Protein AF-A0A934CXC4-F1 (afdb_monomer_lite)

Foldseek 3Di:
DVLLVVLLCCVPCPVQNPHDDDPLNVVLSVQCVVCVVVLVVCLVPPQLVSLVSVLPRSSQVQWFAAPVVVQVCQVVCCVPPVDGDQLQAWGFHSDADPVRFTWTWHNQHPVGIDIDTHGPPDPDVRYDYHGPPDD

Secondary structure (DSSP, 8-state):
-HHHHHHHHHIIIIITTTSPPPHHHHHHHHHHHHHHHHHHHHHHH-HHHHHHHHHH-HHHHHHS--HHHHHHHHHHHHHHHSS-SSTT-EEEEEEE-TTSPEEEEEEEETTEEEEEEE-TT---TTEE---TT--

Radius of gyration: 15.19 Å; chains: 1; bounding box: 37×29×37 Å

pLDDT: mean 78.76, std 14.82, range [34.94, 96.31]

Sequence (135 aa):
MAQTRVLADYVKNAVFAGQEMPEEYADALQEFYEQEAEITKLMSSDWQKCNRRLSVLKLNWLCRRSPAEALSDCQTYLDNKGERLLPYTYDRTTRLSSYGYLVGIGSADSAGAYVSAWLPRSSDPHVGVVFSRSR

Structure (mmCIF, N/CA/C/O backbone):
data_AF-A0A934CXC4-F1
#
_entry.id   AF-A0A934CXC4-F1
#
loop_
_atom_site.group_PDB
_atom_site.id
_atom_site.type_symbol
_atom_site.label_atom_id
_atom_site.label_alt_id
_atom_site.label_comp_id
_atom_site.label_asym_id
_atom_site.label_entity_id
_atom_site.label_seq_id
_atom_site.pdbx_PDB_ins_code
_atom_site.Cartn_x
_atom_site.Cartn_y
_atom_site.Cartn_z
_atom_site.occupancy
_atom_site.B_iso_or_equiv
_atom_site.auth_seq_id
_atom_site.auth_comp_id
_atom_site.auth_asym_id
_atom_site.auth_atom_id
_atom_site.pdbx_PDB_model_num
ATOM 1 N N . MET A 1 1 ? 3.246 -6.373 -4.610 1.00 75.56 1 MET A N 1
ATOM 2 C CA . MET A 1 1 ? 2.910 -5.548 -5.795 1.00 75.56 1 MET A CA 1
ATOM 3 C C . MET A 1 1 ? 1.430 -5.647 -6.161 1.00 75.56 1 MET A C 1
ATOM 5 O O . MET A 1 1 ? 0.821 -4.597 -6.312 1.00 75.56 1 MET A O 1
ATOM 9 N N . ALA A 1 2 ? 0.828 -6.847 -6.183 1.00 77.94 2 ALA A N 1
ATOM 10 C CA . ALA A 1 2 ? -0.593 -7.064 -6.506 1.00 77.94 2 ALA A CA 1
ATOM 11 C C . ALA A 1 2 ? -1.567 -6.064 -5.850 1.00 77.94 2 ALA A C 1
ATOM 13 O O . ALA A 1 2 ? -2.387 -5.468 -6.534 1.00 77.94 2 ALA A O 1
ATOM 14 N N . GLN A 1 3 ? -1.419 -5.786 -4.552 1.00 78.00 3 GLN A N 1
ATOM 15 C CA . GLN A 1 3 ? -2.312 -4.859 -3.848 1.00 78.00 3 GLN A CA 1
ATOM 16 C C . GLN A 1 3 ? -2.208 -3.393 -4.331 1.00 78.00 3 GLN A C 1
ATOM 18 O O . GLN A 1 3 ? -3.188 -2.661 -4.283 1.00 78.00 3 GLN A O 1
ATOM 23 N N . THR A 1 4 ? -1.034 -2.935 -4.786 1.00 84.62 4 THR A N 1
ATOM 24 C CA . THR A 1 4 ? -0.891 -1.584 -5.368 1.00 84.62 4 THR A CA 1
ATOM 25 C C . THR A 1 4 ? -1.496 -1.531 -6.774 1.00 84.62 4 THR A C 1
ATOM 27 O O . THR A 1 4 ? -2.087 -0.517 -7.118 1.00 84.62 4 THR A O 1
ATOM 30 N N . ARG A 1 5 ? -1.448 -2.631 -7.539 1.00 87.75 5 ARG A N 1
ATOM 31 C CA . ARG A 1 5 ? -2.152 -2.732 -8.827 1.00 87.75 5 ARG A CA 1
ATOM 32 C C . ARG A 1 5 ? -3.674 -2.726 -8.651 1.00 87.75 5 ARG A C 1
ATOM 34 O O . ARG A 1 5 ? -4.337 -1.938 -9.303 1.00 87.75 5 ARG A O 1
ATOM 41 N N . VAL A 1 6 ? -4.209 -3.495 -7.695 1.00 86.56 6 VAL A N 1
ATOM 42 C CA . VAL A 1 6 ? -5.647 -3.456 -7.348 1.00 86.56 6 VAL A CA 1
ATOM 43 C C . VAL A 1 6 ? -6.085 -2.041 -6.964 1.00 86.56 6 VAL A C 1
ATOM 45 O O . VAL A 1 6 ? -7.149 -1.589 -7.370 1.00 86.56 6 VAL A O 1
ATOM 48 N N . LEU A 1 7 ? -5.252 -1.320 -6.210 1.00 85.69 7 LEU A N 1
ATOM 49 C CA . LEU A 1 7 ? -5.516 0.069 -5.845 1.00 85.69 7 LEU A CA 1
ATOM 50 C C . LEU A 1 7 ? -5.528 0.999 -7.068 1.00 85.69 7 LEU A C 1
ATOM 52 O O . LEU A 1 7 ? -6.422 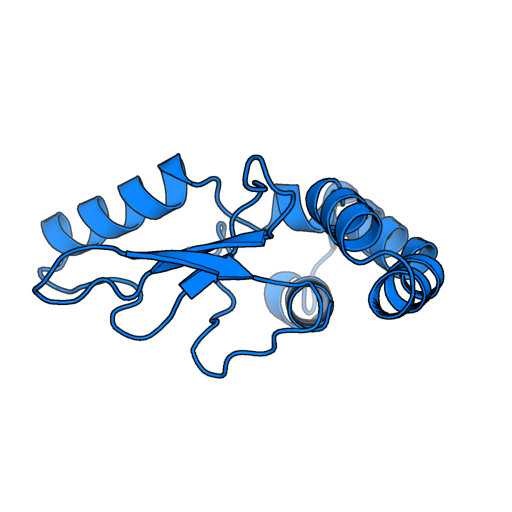1.830 -7.176 1.00 85.69 7 LEU A O 1
ATOM 56 N N . ALA A 1 8 ? -4.577 0.838 -7.994 1.00 90.25 8 ALA A N 1
ATOM 57 C CA . ALA A 1 8 ? -4.545 1.586 -9.251 1.00 90.25 8 ALA A CA 1
ATOM 58 C C . ALA A 1 8 ? -5.810 1.335 -10.089 1.00 90.25 8 ALA A C 1
ATOM 60 O O . ALA A 1 8 ? -6.452 2.281 -10.546 1.00 90.25 8 ALA A O 1
ATOM 61 N N . ASP A 1 9 ? -6.207 0.068 -10.221 1.00 89.56 9 ASP A N 1
ATOM 62 C CA . ASP A 1 9 ? -7.407 -0.331 -10.957 1.00 89.56 9 ASP A CA 1
ATOM 63 C C . ASP A 1 9 ? -8.678 0.218 -10.300 1.00 89.56 9 ASP A C 1
ATOM 65 O O . ASP A 1 9 ? -9.571 0.693 -10.998 1.00 89.56 9 ASP A O 1
ATOM 69 N N . TYR A 1 10 ? -8.757 0.212 -8.967 1.00 87.81 10 TYR A N 1
ATOM 70 C CA . TYR A 1 10 ? -9.884 0.782 -8.229 1.00 87.81 10 TYR A CA 1
ATOM 71 C C . TYR A 1 10 ? -9.980 2.303 -8.406 1.00 87.81 10 TYR A C 1
ATOM 73 O O . TYR A 1 10 ? -11.059 2.826 -8.682 1.00 87.81 10 TYR A O 1
ATOM 81 N N . VAL A 1 11 ? -8.855 3.020 -8.313 1.00 89.25 11 VAL A N 1
ATOM 82 C CA . VAL A 1 11 ? -8.812 4.473 -8.544 1.00 89.25 11 VAL A CA 1
ATOM 83 C C . VAL A 1 11 ? -9.298 4.805 -9.955 1.00 89.25 11 VAL A C 1
ATOM 85 O O . VAL A 1 11 ? -10.159 5.665 -10.130 1.00 89.25 11 VAL A O 1
ATOM 88 N N . LYS A 1 12 ? -8.794 4.086 -10.960 1.00 88.75 12 LYS A N 1
ATOM 89 C CA . LYS A 1 12 ? -9.125 4.334 -12.364 1.00 88.75 12 LYS A CA 1
ATOM 90 C C . LYS A 1 12 ? -10.561 3.949 -12.725 1.00 88.75 12 LYS A C 1
ATOM 92 O O . LYS A 1 12 ? -11.239 4.707 -13.409 1.00 88.75 12 LYS A O 1
ATOM 97 N N . ASN A 1 13 ? -11.008 2.769 -12.299 1.00 88.81 13 ASN A N 1
ATOM 98 C CA . ASN A 1 13 ? -12.227 2.144 -12.820 1.00 88.81 13 ASN A CA 1
ATOM 99 C C . ASN A 1 13 ? -13.432 2.243 -11.880 1.00 88.81 13 ASN A C 1
ATOM 101 O O . ASN A 1 13 ? -14.535 1.922 -12.311 1.00 88.81 13 ASN A O 1
ATOM 105 N N . ALA A 1 14 ? -13.243 2.641 -10.619 1.00 88.50 14 ALA A N 1
ATOM 106 C CA . ALA A 1 14 ? -14.333 2.799 -9.656 1.00 88.50 14 ALA A CA 1
ATOM 107 C C . ALA A 1 14 ? -14.407 4.230 -9.115 1.00 88.50 14 ALA A C 1
ATOM 109 O O . ALA A 1 14 ? -15.445 4.868 -9.258 1.00 88.50 14 ALA A O 1
ATOM 110 N N . VAL A 1 15 ? -13.314 4.758 -8.548 1.00 87.94 15 VAL A N 1
ATOM 111 C CA . VAL A 1 15 ? -13.322 6.092 -7.913 1.00 87.94 15 VAL A CA 1
ATOM 112 C C . VAL A 1 1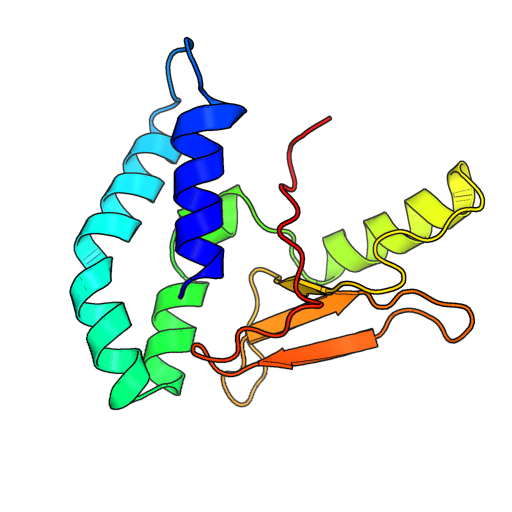5 ? -13.613 7.185 -8.931 1.00 87.94 15 VAL A C 1
ATOM 114 O O . VAL A 1 15 ? -14.493 8.001 -8.693 1.00 87.94 15 VAL A O 1
ATOM 117 N N . PHE A 1 16 ? -12.913 7.175 -10.068 1.00 89.31 16 PHE A N 1
ATOM 118 C CA . PHE A 1 16 ? -13.074 8.185 -11.116 1.00 89.31 16 PHE A CA 1
ATOM 119 C C . PHE A 1 16 ? -13.820 7.666 -12.353 1.00 89.31 16 PHE A C 1
ATOM 121 O O . PHE A 1 16 ? -13.692 8.209 -13.449 1.00 89.31 16 PHE A O 1
ATOM 128 N N . ALA A 1 17 ? -14.634 6.619 -12.197 1.00 89.00 17 ALA A N 1
ATOM 129 C CA . ALA A 1 17 ? -15.430 6.091 -13.297 1.00 89.00 17 ALA A CA 1
ATOM 130 C C . ALA A 1 17 ? -16.425 7.147 -13.809 1.00 89.00 17 ALA A C 1
ATOM 132 O O . ALA A 1 17 ? -17.287 7.609 -13.064 1.00 89.00 17 ALA A O 1
ATOM 133 N N . GLY A 1 18 ? -16.311 7.522 -15.087 1.00 84.50 18 GLY A N 1
ATOM 134 C CA . GLY A 1 18 ? -17.232 8.469 -15.729 1.00 84.50 18 GLY A CA 1
ATOM 135 C C . GLY A 1 18 ? -17.080 9.929 -15.289 1.00 84.50 18 GLY A C 1
ATOM 136 O O . GLY A 1 18 ? -17.957 10.735 -15.585 1.00 84.50 18 GLY A O 1
ATOM 137 N N . GLN A 1 19 ? -15.989 10.275 -14.605 1.00 89.06 19 GLN A N 1
ATOM 138 C CA . GLN A 1 19 ? -15.683 11.633 -14.154 1.00 89.06 19 GLN A CA 1
ATOM 139 C C . GLN A 1 19 ? -14.240 12.005 -14.513 1.00 89.06 19 GLN A C 1
ATOM 141 O O . GLN A 1 19 ? -13.404 11.138 -14.771 1.00 89.06 19 GLN A O 1
ATOM 146 N N . GLU A 1 20 ? -13.955 13.304 -14.560 1.00 90.06 20 GLU A N 1
ATOM 147 C CA . GLU A 1 20 ? -12.601 13.790 -14.809 1.00 90.06 20 GLU A CA 1
ATOM 148 C C . GLU A 1 20 ? -11.701 13.462 -13.612 1.00 90.06 20 GLU A C 1
ATOM 150 O O . GLU A 1 20 ? -12.022 13.770 -12.463 1.00 90.06 20 GLU A O 1
ATOM 155 N N . MET A 1 21 ? -10.580 12.794 -13.882 1.00 92.88 21 MET A N 1
ATOM 156 C CA . MET A 1 21 ? -9.608 12.438 -12.857 1.00 92.88 21 MET A CA 1
ATOM 157 C C . MET A 1 21 ? -8.701 13.641 -12.570 1.00 92.88 21 MET A C 1
ATOM 159 O O . MET A 1 21 ? -8.101 14.164 -13.510 1.00 92.88 21 MET A O 1
ATOM 163 N N . PRO A 1 22 ? -8.532 14.051 -11.300 1.00 95.00 22 PRO A N 1
ATOM 164 C CA . PRO A 1 22 ? -7.588 15.103 -10.950 1.00 95.00 22 PRO A CA 1
ATOM 165 C C . PRO A 1 22 ? -6.156 14.741 -11.359 1.00 95.00 22 PRO A C 1
ATOM 167 O O . PRO A 1 22 ? -5.741 13.584 -11.240 1.00 95.00 22 PRO A O 1
ATOM 170 N N . GLU A 1 23 ? -5.385 15.750 -11.766 1.00 94.50 23 GLU A N 1
ATOM 171 C CA . GLU A 1 23 ? -4.005 15.603 -12.252 1.00 94.50 23 GLU A CA 1
ATOM 172 C C . GLU A 1 23 ? -3.117 14.822 -11.270 1.00 94.50 23 GLU A C 1
ATOM 174 O O . GLU A 1 23 ? -2.395 13.915 -11.674 1.00 94.50 23 GLU A O 1
ATOM 179 N N . GLU A 1 24 ? -3.255 15.068 -9.960 1.00 94.00 24 GLU A N 1
ATOM 180 C CA . GLU A 1 24 ? -2.477 14.366 -8.929 1.00 94.00 24 GLU A CA 1
ATOM 181 C C . GLU A 1 24 ? -2.652 12.835 -8.956 1.00 94.00 24 GLU A C 1
ATOM 183 O O . GLU A 1 24 ? -1.698 12.095 -8.700 1.00 94.00 24 GLU A O 1
ATOM 188 N N . TYR A 1 25 ? -3.851 12.345 -9.293 1.00 92.38 25 TYR A N 1
ATOM 189 C CA . TYR A 1 25 ? -4.142 10.915 -9.397 1.00 92.38 25 TYR A CA 1
ATOM 190 C C . TYR A 1 25 ? -3.684 10.350 -10.742 1.00 92.38 25 TYR A C 1
ATOM 192 O O . TYR A 1 25 ? -3.167 9.230 -10.777 1.00 92.38 25 TYR A O 1
ATOM 200 N N . ALA A 1 26 ? -3.819 11.119 -11.825 1.00 93.56 26 ALA A N 1
ATOM 201 C CA . ALA A 1 26 ? -3.328 10.729 -13.144 1.00 93.56 26 ALA A CA 1
ATOM 202 C C . ALA A 1 26 ? -1.799 10.549 -13.136 1.00 93.56 26 ALA A C 1
ATOM 204 O O . ALA A 1 26 ? -1.303 9.487 -13.519 1.00 93.56 26 ALA A O 1
ATOM 205 N N . ASP A 1 27 ? -1.071 11.519 -12.578 1.00 95.44 27 ASP A N 1
ATOM 206 C CA . ASP A 1 27 ? 0.379 11.472 -12.370 1.00 95.44 27 ASP A CA 1
ATOM 207 C C . ASP A 1 27 ? 0.807 10.268 -11.530 1.00 95.44 27 ASP A C 1
ATOM 209 O O . ASP A 1 27 ? 1.797 9.596 -11.822 1.00 95.44 27 ASP A O 1
ATOM 213 N N . ALA A 1 28 ? 0.073 9.995 -10.451 1.00 94.50 28 ALA A N 1
ATOM 214 C CA . ALA A 1 28 ? 0.371 8.892 -9.549 1.00 94.50 28 ALA A CA 1
ATOM 215 C C . ALA A 1 28 ? 0.166 7.518 -10.207 1.00 94.50 28 ALA A C 1
ATOM 217 O O . ALA A 1 28 ? 0.922 6.581 -9.933 1.00 94.50 28 ALA A O 1
ATOM 218 N N . LEU A 1 29 ? -0.847 7.386 -11.067 1.00 93.81 29 LEU A N 1
ATOM 219 C CA . LEU A 1 29 ? -1.070 6.182 -11.865 1.00 93.81 29 LEU A CA 1
ATOM 220 C C . LEU A 1 29 ? 0.012 6.021 -12.931 1.00 93.81 29 LEU A C 1
ATOM 222 O O . LEU A 1 29 ? 0.546 4.924 -13.087 1.00 93.81 29 LEU A O 1
ATOM 226 N N . GLN A 1 30 ? 0.364 7.103 -13.627 1.00 95.94 30 GLN A N 1
ATOM 227 C CA . GLN A 1 30 ? 1.434 7.087 -14.617 1.00 95.94 30 GLN A CA 1
ATOM 228 C C . GLN A 1 30 ? 2.768 6.673 -13.983 1.00 95.94 30 GLN A C 1
ATOM 230 O O . GLN A 1 30 ? 3.392 5.726 -14.462 1.00 95.94 30 GLN A O 1
ATOM 235 N N . GLU A 1 31 ? 3.154 7.287 -12.857 1.00 96.31 31 GLU A N 1
ATOM 236 C CA . GLU A 1 31 ? 4.355 6.912 -12.098 1.00 96.31 31 GLU A CA 1
ATOM 237 C C . GLU A 1 31 ? 4.363 5.409 -11.774 1.00 96.31 31 GLU A C 1
ATOM 239 O O . GLU A 1 31 ? 5.386 4.730 -11.919 1.00 96.31 31 GLU A O 1
ATOM 244 N N . PHE A 1 32 ? 3.224 4.879 -11.318 1.00 94.56 32 PHE A N 1
ATOM 245 C CA . PHE A 1 32 ? 3.102 3.467 -10.983 1.00 94.56 32 PHE A CA 1
ATOM 246 C C . PHE A 1 32 ? 3.328 2.568 -12.204 1.00 94.56 32 PHE A C 1
ATOM 248 O O . PHE A 1 32 ? 4.121 1.628 -12.107 1.00 94.56 32 PHE A O 1
ATOM 255 N N . TYR A 1 33 ? 2.678 2.854 -13.334 1.00 94.06 33 TYR A N 1
ATOM 256 C CA . TYR A 1 33 ? 2.809 2.047 -14.549 1.00 94.06 33 TYR A CA 1
ATOM 257 C C . TYR A 1 33 ? 4.220 2.120 -15.153 1.00 94.06 33 TYR A C 1
ATOM 259 O O . TYR A 1 33 ? 4.747 1.099 -15.592 1.00 94.06 33 TYR A O 1
ATOM 267 N N . GLU A 1 34 ? 4.877 3.281 -15.109 1.00 95.81 34 GLU A N 1
ATOM 268 C CA . GLU A 1 34 ? 6.260 3.446 -15.578 1.00 95.81 34 GLU A CA 1
ATOM 269 C C . GLU A 1 34 ? 7.265 2.649 -14.734 1.00 95.81 34 GLU A C 1
ATOM 271 O O . GLU A 1 34 ? 8.202 2.045 -15.261 1.00 95.81 34 GLU A O 1
ATOM 276 N N . GLN A 1 35 ? 7.071 2.603 -13.413 1.00 93.94 35 GLN A N 1
ATOM 277 C CA . GLN A 1 35 ? 7.964 1.876 -12.503 1.00 93.94 35 GLN A CA 1
ATOM 278 C C . GLN A 1 35 ? 7.616 0.386 -12.369 1.00 93.94 35 GLN A C 1
ATOM 280 O O . GLN A 1 35 ? 8.356 -0.369 -11.731 1.00 93.94 35 GLN A O 1
ATOM 285 N N . GLU A 1 36 ? 6.511 -0.063 -12.958 1.00 90.81 36 GLU A N 1
ATOM 286 C CA . GLU A 1 36 ? 5.932 -1.380 -12.715 1.00 90.81 36 GLU A CA 1
ATOM 287 C C . GLU A 1 36 ? 6.872 -2.536 -13.077 1.00 90.81 36 GLU A C 1
ATOM 289 O O . GLU A 1 36 ? 7.034 -3.487 -12.301 1.00 90.81 36 GLU A O 1
ATOM 294 N N . ALA A 1 37 ? 7.523 -2.445 -14.238 1.00 90.62 37 ALA A N 1
ATOM 295 C CA . ALA A 1 37 ? 8.442 -3.469 -14.721 1.00 90.62 37 ALA A CA 1
ATOM 296 C C . ALA A 1 37 ? 9.657 -3.622 -13.790 1.00 90.62 37 ALA A C 1
ATOM 298 O O . ALA A 1 37 ? 10.016 -4.737 -13.402 1.00 90.62 37 ALA A O 1
ATOM 299 N N . GLU A 1 38 ? 10.250 -2.503 -13.367 1.00 91.12 38 GLU A N 1
ATOM 300 C CA . GLU A 1 38 ? 11.411 -2.507 -12.473 1.00 91.12 38 GLU A CA 1
ATOM 301 C C . GLU A 1 38 ? 11.034 -2.984 -11.066 1.00 91.12 38 GLU A C 1
ATOM 303 O O . GLU A 1 38 ? 11.733 -3.810 -10.480 1.00 91.12 38 GLU A O 1
ATOM 308 N N . ILE A 1 39 ? 9.891 -2.544 -10.532 1.00 89.44 39 ILE A N 1
ATOM 309 C CA . ILE A 1 39 ? 9.377 -3.028 -9.243 1.00 89.44 39 ILE A CA 1
ATOM 310 C C . ILE A 1 39 ? 9.161 -4.545 -9.293 1.00 89.44 39 ILE A C 1
ATOM 312 O O . ILE A 1 39 ? 9.546 -5.254 -8.362 1.00 89.44 39 ILE A O 1
ATOM 316 N N . THR A 1 40 ? 8.594 -5.059 -10.387 1.00 88.38 40 THR A N 1
ATOM 317 C CA . THR A 1 40 ? 8.359 -6.497 -10.575 1.00 88.38 40 THR A CA 1
ATOM 318 C C . THR A 1 40 ? 9.669 -7.279 -10.617 1.00 88.38 40 THR A C 1
ATOM 320 O O . THR A 1 40 ? 9.788 -8.319 -9.970 1.00 88.38 40 THR A O 1
ATOM 323 N N . LYS A 1 41 ? 10.691 -6.756 -11.301 1.00 90.56 41 LYS A N 1
ATOM 324 C CA . LYS A 1 41 ? 12.032 -7.351 -11.309 1.00 90.56 41 LYS A CA 1
ATOM 325 C C . LYS A 1 41 ? 12.623 -7.405 -9.899 1.00 90.56 41 LYS A C 1
ATOM 327 O O . LYS A 1 41 ? 13.057 -8.472 -9.457 1.00 90.56 41 LYS A O 1
ATOM 332 N N . LEU A 1 42 ? 12.567 -6.288 -9.170 1.00 89.69 42 LEU A N 1
ATOM 333 C CA . LEU A 1 42 ? 13.072 -6.177 -7.799 1.00 89.69 42 LEU A CA 1
ATOM 334 C C . LEU A 1 42 ? 12.378 -7.140 -6.830 1.00 89.69 42 LEU A C 1
ATOM 336 O O . LEU A 1 42 ? 13.013 -7.592 -5.885 1.00 89.69 42 LEU A O 1
ATOM 340 N N . MET A 1 43 ? 11.117 -7.522 -7.060 1.00 84.06 43 MET A N 1
ATOM 341 C CA . MET A 1 43 ? 10.444 -8.515 -6.208 1.00 84.06 43 MET A CA 1
ATOM 342 C C . MET A 1 43 ? 11.176 -9.859 -6.142 1.00 84.06 43 MET A C 1
ATOM 344 O O . MET A 1 43 ? 11.101 -10.531 -5.116 1.00 84.06 43 MET A O 1
ATOM 348 N N . SER A 1 44 ? 11.835 -10.260 -7.230 1.00 81.94 44 SER A N 1
ATOM 349 C CA . SER A 1 44 ? 12.567 -11.530 -7.313 1.00 81.94 44 SER A CA 1
ATOM 350 C C . SER A 1 44 ? 14.038 -11.427 -6.901 1.00 81.94 44 SER A C 1
ATOM 352 O O . SER A 1 44 ? 14.625 -12.442 -6.539 1.00 81.94 44 SER A O 1
ATOM 354 N N . SER A 1 45 ? 14.627 -10.227 -6.945 1.00 88.88 45 SER A N 1
ATOM 355 C CA . SER A 1 45 ? 16.072 -10.021 -6.776 1.00 88.88 45 SER A CA 1
ATOM 356 C C . SER A 1 45 ? 16.458 -9.246 -5.514 1.00 88.88 45 SER A C 1
ATOM 358 O O . SER A 1 45 ? 17.407 -9.625 -4.838 1.00 88.88 45 SER A O 1
ATOM 360 N N . ASP A 1 46 ? 15.729 -8.183 -5.168 1.00 90.12 46 ASP A N 1
ATOM 361 C CA . ASP A 1 46 ? 15.970 -7.344 -3.989 1.00 90.12 46 ASP A CA 1
ATOM 362 C C . ASP A 1 46 ? 14.631 -6.838 -3.439 1.00 90.12 46 ASP A C 1
ATOM 364 O O . ASP A 1 46 ? 14.136 -5.743 -3.744 1.00 90.12 46 ASP A O 1
ATOM 368 N N . TRP A 1 47 ? 14.025 -7.680 -2.605 1.00 86.44 47 TRP A N 1
ATOM 369 C CA . TRP A 1 47 ? 12.708 -7.426 -2.036 1.00 86.44 47 TRP A CA 1
ATOM 370 C C . TRP A 1 47 ? 12.683 -6.179 -1.137 1.00 86.44 47 TRP A C 1
ATOM 372 O O . TRP A 1 47 ? 11.651 -5.509 -1.055 1.00 86.44 47 TRP A O 1
ATOM 382 N N . GLN A 1 48 ? 13.799 -5.815 -0.494 1.00 88.56 48 GLN A N 1
ATOM 383 C CA . GLN A 1 48 ? 13.874 -4.619 0.350 1.00 88.56 48 GLN A CA 1
ATOM 384 C C . GLN A 1 48 ? 13.851 -3.352 -0.501 1.00 88.56 48 GLN A C 1
ATOM 386 O O . GLN A 1 48 ? 13.127 -2.401 -0.197 1.00 88.56 48 GLN A O 1
ATOM 391 N N . LYS A 1 49 ? 14.608 -3.331 -1.603 1.00 89.38 49 LYS A N 1
ATOM 392 C CA . LYS A 1 49 ? 14.564 -2.232 -2.571 1.00 89.38 49 LYS A CA 1
ATOM 393 C C . LYS A 1 49 ? 13.205 -2.153 -3.262 1.00 89.38 49 LYS A C 1
ATOM 395 O O . LYS A 1 49 ? 12.699 -1.045 -3.434 1.00 89.38 49 LYS A O 1
ATOM 400 N N . CYS A 1 50 ? 12.577 -3.291 -3.563 1.00 89.12 50 CYS A N 1
ATOM 401 C CA . CYS A 1 50 ? 11.192 -3.337 -4.032 1.00 89.12 50 CYS A CA 1
ATOM 402 C C . CYS A 1 50 ? 10.235 -2.665 -3.034 1.00 89.12 50 CYS A C 1
ATOM 404 O O . CYS A 1 50 ? 9.439 -1.813 -3.424 1.00 89.12 50 CYS A O 1
ATOM 406 N N . ASN A 1 51 ? 10.307 -3.013 -1.746 1.00 88.50 51 ASN A N 1
ATOM 407 C CA . ASN A 1 51 ? 9.442 -2.426 -0.720 1.00 88.50 51 ASN A CA 1
ATOM 408 C C . ASN A 1 51 ? 9.668 -0.922 -0.554 1.00 88.50 51 ASN A C 1
ATOM 410 O O . ASN A 1 51 ? 8.695 -0.173 -0.466 1.00 88.50 51 ASN A O 1
ATOM 414 N N . ARG A 1 52 ? 10.928 -0.467 -0.585 1.00 88.94 52 ARG A N 1
ATOM 415 C CA . ARG A 1 52 ? 11.264 0.965 -0.591 1.00 88.94 52 ARG A CA 1
ATOM 416 C C . ARG A 1 52 ? 10.631 1.680 -1.777 1.00 88.94 52 ARG A C 1
ATOM 418 O O . ARG A 1 52 ? 9.920 2.657 -1.565 1.00 88.94 52 ARG A O 1
ATOM 425 N N . ARG A 1 53 ? 10.801 1.155 -2.994 1.00 89.62 53 ARG A N 1
ATOM 426 C CA . ARG A 1 53 ? 10.186 1.715 -4.208 1.00 89.62 53 ARG A CA 1
ATOM 427 C C . ARG A 1 53 ? 8.670 1.780 -4.098 1.00 89.62 53 ARG A C 1
ATOM 429 O O . ARG A 1 53 ? 8.093 2.835 -4.313 1.00 89.62 53 ARG A O 1
ATOM 436 N N . LEU A 1 54 ? 8.036 0.695 -3.660 1.00 88.38 54 LEU A N 1
ATOM 437 C CA . LEU A 1 54 ? 6.596 0.676 -3.439 1.00 88.38 54 LEU A CA 1
ATOM 438 C C . LEU A 1 54 ? 6.158 1.717 -2.397 1.00 88.38 54 LEU A C 1
ATOM 440 O O . LEU A 1 54 ? 5.151 2.378 -2.608 1.00 88.38 54 LEU A O 1
ATOM 444 N N . SER A 1 55 ? 6.871 1.887 -1.280 1.00 86.19 55 SER A N 1
ATOM 445 C CA . SER A 1 55 ? 6.461 2.819 -0.214 1.00 86.19 55 SER A CA 1
ATOM 446 C C . SER A 1 55 ? 6.472 4.297 -0.612 1.00 86.19 55 SER A C 1
ATOM 448 O O . SER A 1 55 ? 5.777 5.089 0.016 1.00 86.19 55 SER A O 1
ATOM 450 N N . VAL A 1 56 ? 7.233 4.671 -1.643 1.00 90.25 56 VAL A N 1
ATOM 451 C CA . VAL A 1 56 ? 7.380 6.073 -2.068 1.00 90.25 56 VAL A CA 1
ATOM 452 C C . VAL A 1 56 ? 6.533 6.441 -3.286 1.00 90.25 56 VAL A C 1
ATOM 454 O O . VAL A 1 56 ? 6.510 7.608 -3.648 1.00 90.25 56 VAL A O 1
ATOM 457 N N . LEU A 1 57 ? 5.808 5.485 -3.881 1.00 92.19 57 LEU A N 1
ATOM 458 C CA . LEU A 1 57 ? 4.879 5.763 -4.982 1.00 92.19 57 LEU A CA 1
ATOM 459 C C . LEU A 1 57 ? 3.799 6.753 -4.539 1.00 92.19 57 LEU A C 1
ATOM 461 O O . LEU A 1 57 ? 3.101 6.479 -3.554 1.00 92.19 57 LEU A O 1
ATOM 465 N N . LYS A 1 58 ? 3.584 7.825 -5.309 1.00 93.06 58 LYS A N 1
ATOM 466 C CA . LYS A 1 58 ? 2.546 8.838 -5.048 1.00 93.06 58 LYS A CA 1
ATOM 467 C C . LYS A 1 58 ? 1.176 8.200 -4.832 1.00 93.06 58 LYS A C 1
ATOM 469 O O . LYS A 1 58 ? 0.468 8.561 -3.896 1.00 93.06 58 LYS A O 1
ATOM 474 N N . LEU A 1 59 ? 0.847 7.170 -5.616 1.00 91.12 59 LEU A N 1
ATOM 475 C CA . LEU A 1 59 ? -0.419 6.438 -5.512 1.00 91.12 59 LEU A CA 1
ATOM 476 C C . LEU A 1 59 ? -0.659 5.883 -4.100 1.00 91.12 59 LEU A C 1
ATOM 478 O O . LEU A 1 59 ? -1.767 5.960 -3.572 1.00 91.12 59 LEU A O 1
ATOM 482 N N . ASN A 1 60 ? 0.385 5.343 -3.464 1.00 88.69 60 ASN A N 1
ATOM 483 C CA . ASN A 1 60 ? 0.272 4.802 -2.114 1.00 88.69 60 ASN A CA 1
ATOM 484 C C . ASN A 1 60 ? 0.106 5.918 -1.074 1.00 88.69 60 ASN A C 1
ATOM 486 O O . ASN A 1 60 ? -0.630 5.713 -0.118 1.00 88.69 60 ASN A O 1
ATOM 490 N N . TRP A 1 61 ? 0.724 7.085 -1.264 1.00 88.44 61 TRP A N 1
ATOM 491 C CA . TRP A 1 61 ? 0.542 8.237 -0.373 1.00 88.44 61 TRP A CA 1
ATOM 492 C C . TRP A 1 61 ? -0.848 8.866 -0.488 1.00 88.44 61 TRP A C 1
ATOM 494 O O . TRP A 1 61 ? -1.422 9.249 0.525 1.00 88.44 61 TRP A O 1
ATOM 504 N N . LEU A 1 62 ? -1.405 8.939 -1.699 1.00 87.88 62 LEU A N 1
ATOM 505 C CA . LEU A 1 62 ? -2.729 9.521 -1.937 1.00 87.88 62 LEU A CA 1
ATOM 506 C C . LEU A 1 62 ? -3.873 8.649 -1.414 1.00 87.88 62 LEU A C 1
ATOM 508 O O . LEU A 1 62 ? -4.923 9.169 -1.042 1.00 87.88 62 LEU A O 1
ATOM 512 N N . CYS A 1 63 ? -3.688 7.328 -1.426 1.00 85.00 63 CYS A N 1
ATOM 513 C CA . CYS A 1 63 ? -4.801 6.394 -1.264 1.00 85.00 63 CYS A CA 1
ATOM 514 C C . CYS A 1 63 ? -4.727 5.525 -0.004 1.00 85.00 63 CYS A C 1
ATOM 516 O O . CYS A 1 63 ? -5.718 4.873 0.328 1.00 85.00 63 CYS A O 1
ATOM 518 N N . ARG A 1 64 ? -3.576 5.464 0.679 1.00 86.31 64 ARG A N 1
ATOM 519 C CA . ARG A 1 64 ? -3.403 4.652 1.893 1.00 86.31 64 ARG A CA 1
ATOM 520 C C . ARG A 1 64 ? -3.273 5.529 3.120 1.00 86.31 64 ARG A C 1
ATOM 522 O O . ARG A 1 64 ? -2.734 6.630 3.064 1.00 86.31 64 ARG A O 1
ATOM 529 N N . ARG A 1 65 ? -3.698 4.978 4.249 1.00 84.75 65 ARG A N 1
ATOM 530 C CA . ARG A 1 65 ? -3.545 5.604 5.560 1.00 84.75 65 ARG A CA 1
ATOM 531 C C . ARG A 1 65 ? -2.118 5.470 6.075 1.00 84.75 65 ARG A C 1
ATOM 533 O O . ARG A 1 65 ? -1.408 4.492 5.810 1.00 84.75 65 ARG A O 1
ATOM 540 N N . SER A 1 66 ? -1.695 6.447 6.857 1.00 85.19 66 SER A N 1
ATOM 541 C CA . SER A 1 66 ? -0.581 6.287 7.781 1.00 85.19 66 SER A CA 1
ATOM 542 C C . SER A 1 66 ? -0.951 5.311 8.909 1.00 85.19 66 SER A C 1
ATOM 544 O O . SER A 1 66 ? -2.132 5.078 9.177 1.00 85.19 66 SER A O 1
ATOM 546 N N . PRO A 1 67 ? 0.045 4.747 9.614 1.00 81.50 67 PRO A N 1
ATOM 547 C CA . PRO A 1 67 ? -0.211 3.931 10.798 1.00 81.50 67 PRO A CA 1
ATOM 548 C C . PRO A 1 67 ? -1.087 4.625 11.851 1.00 81.50 67 PRO A C 1
ATOM 550 O O . PRO A 1 67 ? -1.966 3.995 12.429 1.00 81.50 67 PRO A O 1
ATOM 553 N N . ALA A 1 68 ? -0.874 5.924 12.077 1.00 83.88 68 ALA A N 1
ATOM 554 C CA . ALA A 1 68 ? -1.631 6.690 13.062 1.00 83.88 68 ALA A CA 1
ATOM 555 C C . ALA A 1 68 ? -3.100 6.864 12.648 1.00 83.88 68 ALA A C 1
ATOM 557 O O . ALA A 1 68 ? -3.990 6.649 13.465 1.00 83.88 68 ALA A O 1
ATOM 558 N N . GLU A 1 69 ? -3.357 7.184 11.377 1.00 82.50 69 GLU A N 1
ATOM 559 C CA . GLU A 1 69 ? -4.722 7.296 10.844 1.00 82.50 69 GLU A CA 1
ATOM 560 C C . GLU A 1 69 ? -5.456 5.955 10.906 1.00 82.50 69 GLU A C 1
ATOM 562 O O . GLU A 1 69 ? -6.586 5.902 11.377 1.00 82.50 69 GLU A O 1
ATOM 567 N N . ALA A 1 70 ? -4.802 4.854 10.519 1.00 83.31 70 ALA A N 1
ATOM 568 C CA . ALA A 1 70 ? -5.419 3.529 10.579 1.00 83.31 70 ALA A CA 1
ATOM 569 C C . ALA A 1 70 ? -5.812 3.129 12.015 1.00 83.31 70 ALA A C 1
ATOM 571 O O . ALA A 1 70 ? -6.892 2.579 12.219 1.00 83.31 70 ALA A O 1
ATOM 572 N N . LEU A 1 71 ? -4.978 3.438 13.018 1.00 81.06 71 LEU A N 1
ATOM 573 C CA . LEU A 1 71 ? -5.311 3.204 14.430 1.00 81.06 71 LEU A CA 1
ATOM 574 C C . LEU A 1 71 ? -6.445 4.113 14.915 1.00 81.06 71 LEU A C 1
ATOM 576 O O . LEU A 1 71 ? -7.364 3.639 15.584 1.00 81.06 71 LEU A O 1
ATOM 580 N N . SER A 1 72 ? -6.391 5.400 14.562 1.00 84.56 72 SER A N 1
ATOM 581 C CA . SER A 1 72 ? -7.422 6.376 14.923 1.00 84.56 72 SER A CA 1
ATOM 582 C C . SER A 1 72 ? -8.787 5.986 14.358 1.00 84.56 72 SER A C 1
ATOM 584 O O . SER A 1 72 ? -9.790 6.087 15.062 1.00 84.56 72 SER A O 1
ATOM 586 N N . ASP A 1 73 ? -8.835 5.494 13.120 1.00 81.56 73 ASP A N 1
ATOM 587 C CA . ASP A 1 73 ? -10.066 5.022 12.486 1.00 81.56 73 ASP A CA 1
ATOM 588 C C . ASP A 1 73 ? -10.624 3.781 13.185 1.00 81.56 73 ASP A C 1
ATOM 590 O O . ASP A 1 73 ? -11.824 3.721 13.443 1.00 81.56 73 ASP A O 1
ATOM 594 N N . CYS A 1 74 ? -9.773 2.807 13.534 1.00 77.62 74 CYS A N 1
ATOM 595 C CA . CYS A 1 74 ? -10.205 1.623 14.281 1.00 77.62 74 CYS A CA 1
ATOM 596 C C . CYS A 1 74 ? -10.846 2.002 15.623 1.00 77.62 74 CYS A C 1
ATOM 598 O O . CYS A 1 74 ? -11.908 1.478 15.958 1.00 77.62 74 CYS A O 1
ATOM 600 N N . GLN A 1 75 ? -10.230 2.931 16.363 1.00 81.50 75 GLN A N 1
ATOM 601 C CA . GLN A 1 75 ? -10.762 3.419 17.636 1.00 81.50 75 GLN A CA 1
ATOM 602 C C . GLN A 1 75 ? -12.074 4.189 17.438 1.00 81.50 75 GLN A C 1
ATOM 604 O O . GLN A 1 75 ? -13.082 3.879 18.064 1.00 81.50 75 GLN A O 1
ATOM 609 N N . THR A 1 76 ? -12.087 5.143 16.506 1.00 84.00 76 THR A N 1
ATOM 610 C CA . THR A 1 76 ? -13.256 5.991 16.225 1.00 84.00 76 THR A CA 1
ATOM 611 C C . THR A 1 76 ? -14.454 5.162 15.763 1.00 84.00 76 THR A C 1
ATOM 613 O O . THR A 1 76 ? -15.593 5.467 16.118 1.00 84.00 76 THR A O 1
ATOM 616 N N . TYR A 1 77 ? -14.225 4.113 14.970 1.00 82.69 77 TYR A N 1
ATOM 617 C CA . TYR A 1 77 ? -15.287 3.224 14.509 1.00 82.69 77 TYR A CA 1
ATOM 618 C C . TYR A 1 77 ? -15.872 2.404 15.663 1.00 82.69 77 TYR A C 1
ATOM 620 O O . TYR A 1 77 ? -17.094 2.330 15.791 1.00 82.69 77 TYR A O 1
ATOM 628 N N . LEU A 1 78 ? -15.018 1.878 16.548 1.00 81.81 78 LEU A N 1
ATOM 629 C CA . LEU A 1 78 ? -15.456 1.165 17.746 1.00 81.81 78 LEU A CA 1
ATOM 630 C C . LEU A 1 78 ? -16.282 2.064 18.671 1.00 81.81 78 LEU A C 1
ATOM 632 O O . LEU A 1 78 ? -17.370 1.668 19.082 1.00 81.81 78 LEU A O 1
ATOM 636 N N . ASP A 1 79 ? -15.812 3.281 18.937 1.00 83.56 79 ASP A N 1
ATOM 637 C CA . ASP A 1 79 ? -16.483 4.209 19.853 1.00 83.56 79 ASP A CA 1
ATOM 638 C C . ASP A 1 79 ? -17.842 4.681 19.319 1.00 83.56 79 ASP A C 1
ATOM 640 O O . ASP A 1 79 ? -18.796 4.825 20.081 1.00 83.56 79 ASP A O 1
ATOM 644 N N . ASN A 1 80 ? -17.957 4.902 18.005 1.00 85.44 80 ASN A N 1
ATOM 645 C CA . ASN A 1 80 ? -19.180 5.444 17.406 1.00 85.44 80 ASN A CA 1
ATOM 646 C C . ASN A 1 80 ? -20.187 4.381 16.953 1.00 85.44 80 ASN A C 1
ATOM 648 O O . ASN A 1 80 ? -21.379 4.679 16.861 1.00 85.44 80 ASN A O 1
ATOM 652 N N . LYS A 1 81 ? -19.730 3.179 16.586 1.00 83.50 81 LYS A N 1
ATOM 653 C CA . LYS A 1 81 ? -20.587 2.120 16.024 1.00 83.50 81 LYS A CA 1
ATOM 654 C C . LYS A 1 81 ? -20.715 0.902 16.932 1.00 83.50 81 LYS A C 1
ATOM 656 O O . LYS A 1 81 ? -21.621 0.108 16.721 1.00 83.50 81 LYS A O 1
ATOM 661 N N . GLY A 1 82 ? -19.837 0.741 17.924 1.00 78.62 82 GLY A N 1
ATOM 662 C CA . GLY A 1 82 ? -19.766 -0.474 18.742 1.00 78.62 82 GLY A CA 1
ATOM 663 C C . GLY A 1 82 ? -19.257 -1.701 17.975 1.00 78.62 82 GLY A C 1
ATOM 664 O O . GLY A 1 82 ? -19.249 -2.806 18.514 1.00 78.62 82 GLY A O 1
ATOM 665 N N . GLU A 1 83 ? -18.822 -1.517 16.728 1.00 77.81 83 GLU A N 1
ATOM 666 C CA . GLU A 1 83 ? -18.330 -2.558 15.829 1.00 77.81 83 GLU A CA 1
ATOM 667 C C . GLU A 1 83 ? -16.827 -2.393 15.594 1.00 77.81 83 GLU A C 1
ATOM 669 O O . GLU A 1 83 ? -16.274 -1.303 15.734 1.00 77.81 83 GLU A O 1
ATOM 674 N N . ARG A 1 84 ? -16.138 -3.474 15.219 1.00 72.62 84 ARG A N 1
ATOM 675 C CA . ARG A 1 84 ? -14.692 -3.435 14.970 1.00 72.62 84 ARG A CA 1
ATOM 676 C C . ARG A 1 84 ? -14.401 -3.294 13.480 1.00 72.62 84 ARG A C 1
ATOM 678 O O . ARG A 1 84 ? -14.900 -4.070 12.670 1.00 72.62 84 ARG A O 1
ATOM 685 N N . LEU A 1 85 ? -13.560 -2.324 13.129 1.00 68.25 85 LEU A N 1
ATOM 686 C CA . LEU A 1 85 ? -13.102 -2.099 11.759 1.00 68.25 85 LEU A CA 1
ATOM 687 C C . LEU A 1 85 ? -11.972 -3.086 11.416 1.00 68.25 85 LEU A C 1
ATOM 689 O O . LEU A 1 85 ? -11.003 -3.187 12.161 1.00 68.25 85 LEU A O 1
ATOM 693 N N . LEU A 1 86 ? -12.068 -3.783 10.277 1.00 64.00 86 LEU A N 1
ATOM 694 C CA . LEU A 1 86 ? -11.081 -4.782 9.822 1.00 64.00 86 LEU A CA 1
ATOM 695 C C . LEU A 1 86 ? -10.819 -5.932 10.833 1.00 64.00 86 LEU A C 1
ATOM 697 O O . LEU A 1 86 ? -9.661 -6.211 11.153 1.00 64.00 86 LEU A O 1
ATOM 701 N N . PRO A 1 87 ? -11.850 -6.643 11.329 1.00 59.97 87 PRO A N 1
ATOM 702 C CA . PRO A 1 87 ? -11.682 -7.641 12.390 1.00 59.97 87 PRO A CA 1
ATOM 703 C C . PRO A 1 87 ? -10.873 -8.871 11.958 1.00 59.97 87 PRO A C 1
ATOM 705 O O . PRO A 1 87 ? -10.234 -9.505 12.788 1.00 59.97 87 PRO A O 1
ATOM 708 N N . TYR A 1 88 ? -10.851 -9.173 10.657 1.00 62.16 88 TYR A N 1
ATOM 709 C CA . TYR A 1 88 ? -10.142 -10.325 10.081 1.00 62.16 88 TYR A CA 1
ATOM 710 C C . TYR A 1 88 ? -9.233 -9.937 8.919 1.00 62.16 88 TYR A C 1
ATOM 712 O O . TYR A 1 88 ? -8.782 -10.801 8.171 1.00 62.16 88 TYR A O 1
ATOM 720 N N . THR A 1 89 ? -9.011 -8.636 8.720 1.00 63.03 89 THR A N 1
ATOM 721 C CA . THR A 1 89 ? -8.248 -8.136 7.578 1.00 63.03 89 THR A CA 1
ATOM 722 C C . THR A 1 89 ? -7.218 -7.095 7.987 1.00 63.03 89 THR A C 1
ATOM 724 O O . THR A 1 89 ? -7.378 -6.449 9.013 1.00 63.03 89 THR A O 1
ATOM 727 N N . TYR A 1 90 ? -6.184 -6.889 7.176 1.00 65.94 90 TYR A N 1
ATOM 728 C CA . TYR A 1 90 ? -5.166 -5.856 7.374 1.00 65.94 90 TYR A CA 1
ATOM 729 C C . TYR A 1 90 ? -5.241 -4.794 6.282 1.00 65.94 90 TYR A C 1
ATOM 731 O O . TYR A 1 90 ? -5.266 -5.129 5.099 1.00 65.94 90 TYR A O 1
ATOM 739 N N . ASP A 1 91 ? -5.201 -3.522 6.675 1.00 72.38 91 ASP A N 1
ATOM 740 C CA . ASP A 1 91 ? -4.934 -2.413 5.766 1.00 72.38 91 ASP A CA 1
ATOM 741 C C . ASP A 1 91 ? -3.433 -2.132 5.727 1.00 72.38 91 ASP A C 1
ATOM 743 O O . ASP A 1 91 ? -2.783 -1.999 6.764 1.00 72.38 91 ASP A O 1
ATOM 747 N N . ARG A 1 92 ? -2.862 -2.034 4.527 1.00 80.56 92 ARG A N 1
ATOM 748 C CA . ARG A 1 92 ? -1.437 -1.733 4.372 1.00 80.56 92 ARG A CA 1
ATOM 749 C C . ARG A 1 92 ? -1.232 -0.224 4.350 1.00 80.56 92 ARG A C 1
ATOM 751 O O . ARG A 1 92 ? -1.740 0.470 3.470 1.00 80.56 92 ARG A O 1
ATOM 758 N N . THR A 1 93 ? -0.370 0.227 5.250 1.00 81.75 93 THR A N 1
ATOM 759 C CA . THR A 1 93 ? -0.068 1.636 5.498 1.00 81.75 93 THR A CA 1
ATOM 760 C C . THR A 1 93 ? 0.984 2.200 4.538 1.00 81.75 93 THR A C 1
ATOM 762 O O . THR A 1 93 ? 1.636 1.475 3.777 1.00 81.75 93 THR A O 1
ATOM 765 N N . THR A 1 94 ? 1.196 3.514 4.607 1.00 83.94 94 THR A N 1
ATOM 766 C CA . THR A 1 94 ? 2.247 4.244 3.873 1.00 83.94 94 THR A CA 1
ATOM 767 C C . THR A 1 94 ? 3.667 4.040 4.422 1.00 83.94 94 THR A C 1
ATOM 769 O O . THR A 1 94 ? 4.606 4.685 3.952 1.00 83.94 94 THR A O 1
ATOM 772 N N . ARG A 1 95 ? 3.870 3.186 5.437 1.00 84.88 95 ARG A N 1
ATOM 773 C CA . ARG A 1 95 ? 5.159 3.046 6.137 1.00 84.88 95 ARG A CA 1
ATOM 774 C C . ARG A 1 95 ? 5.780 1.659 5.991 1.00 84.88 95 ARG A C 1
ATOM 776 O O . ARG A 1 95 ? 5.103 0.650 5.784 1.00 84.88 95 ARG A O 1
ATOM 783 N N . LEU A 1 96 ? 7.107 1.644 6.113 1.00 85.69 96 LEU A N 1
ATOM 784 C CA . LEU A 1 96 ? 7.914 0.436 6.235 1.00 85.69 96 LEU A CA 1
ATOM 785 C C . LEU A 1 96 ? 8.384 0.255 7.675 1.00 85.69 96 LEU A C 1
ATOM 787 O O . LEU A 1 96 ? 8.556 1.234 8.401 1.00 85.69 96 LEU A O 1
ATOM 791 N N . SER A 1 97 ? 8.647 -0.989 8.065 1.00 83.44 97 SER A N 1
ATOM 792 C CA . SER A 1 97 ? 9.373 -1.276 9.301 1.00 83.44 97 SER A CA 1
ATOM 793 C C . SER A 1 97 ? 10.864 -0.950 9.150 1.00 83.44 97 SER A C 1
ATOM 795 O O . SER A 1 97 ? 11.371 -0.797 8.035 1.00 83.44 97 SER A O 1
ATOM 797 N N . SER A 1 98 ? 11.594 -0.914 10.268 1.00 82.25 98 SER A N 1
ATOM 798 C CA . SER A 1 98 ? 13.055 -0.731 10.290 1.00 82.25 98 SER A CA 1
ATOM 799 C C . SER A 1 98 ? 13.815 -1.782 9.468 1.00 82.25 98 SER A C 1
ATOM 801 O O . SER A 1 98 ? 14.891 -1.501 8.950 1.00 82.25 98 SER A O 1
ATOM 803 N N . TYR A 1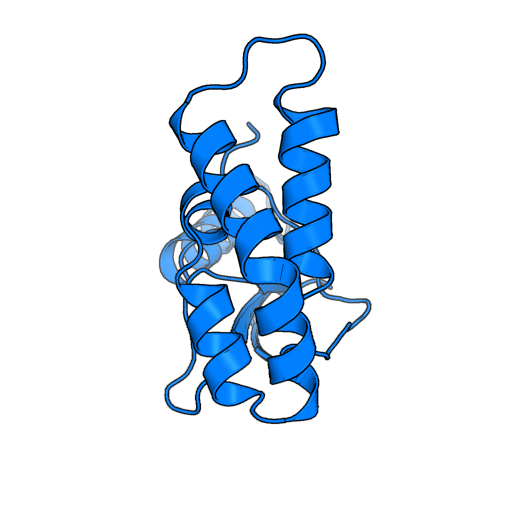 99 ? 13.232 -2.968 9.287 1.00 80.62 99 TYR A N 1
ATOM 804 C CA . TYR A 1 99 ? 13.789 -4.055 8.477 1.00 80.62 99 TYR A CA 1
ATOM 805 C C . TYR A 1 99 ? 13.346 -4.016 7.000 1.00 80.62 99 TYR A C 1
ATOM 807 O O . TYR A 1 99 ? 13.712 -4.893 6.214 1.00 80.62 99 TYR A O 1
ATOM 815 N N . GLY A 1 100 ? 12.568 -3.003 6.600 1.00 79.88 100 GLY A N 1
ATOM 816 C CA . GLY A 1 100 ? 12.119 -2.796 5.222 1.00 79.88 100 GLY A CA 1
ATOM 817 C C . GLY A 1 100 ? 10.855 -3.565 4.832 1.00 79.88 100 GLY A C 1
ATOM 818 O O . GLY A 1 100 ? 10.571 -3.689 3.641 1.00 79.88 100 GLY A O 1
ATOM 819 N N . TYR A 1 101 ? 10.089 -4.086 5.794 1.00 80.56 101 TYR A N 1
ATOM 820 C CA . TYR A 1 101 ? 8.817 -4.767 5.524 1.00 80.56 101 TYR A CA 1
ATOM 821 C C . TYR A 1 101 ? 7.672 -3.772 5.329 1.00 80.56 101 TYR A C 1
ATOM 823 O O . TYR A 1 101 ? 7.659 -2.715 5.954 1.00 80.56 101 TYR A O 1
ATOM 831 N N . LEU A 1 102 ? 6.691 -4.130 4.498 1.00 81.38 102 LEU A N 1
ATOM 832 C CA . LEU A 1 102 ? 5.444 -3.373 4.357 1.00 81.38 102 LEU A CA 1
ATOM 833 C C . LEU A 1 102 ? 4.626 -3.517 5.642 1.00 81.38 102 LEU A C 1
ATOM 835 O O . LEU A 1 102 ? 4.351 -4.647 6.041 1.00 81.38 102 LEU A O 1
ATOM 839 N N . VAL A 1 103 ? 4.226 -2.408 6.267 1.00 81.44 103 VAL A N 1
ATOM 8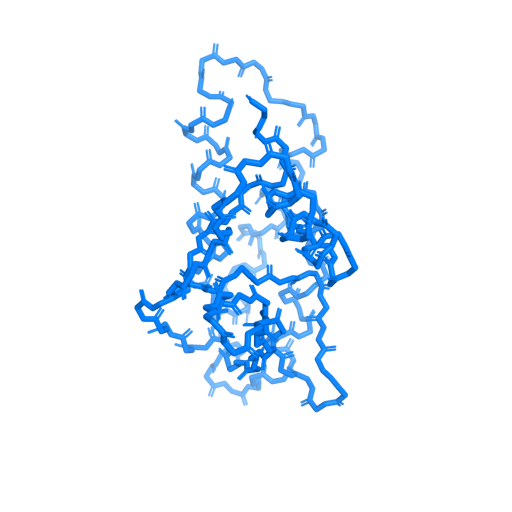40 C CA . VAL A 1 103 ? 3.468 -2.440 7.527 1.00 81.44 103 VAL A CA 1
ATOM 841 C C . VAL A 1 103 ? 1.973 -2.364 7.252 1.00 81.44 103 VAL A C 1
ATOM 843 O O . VAL A 1 103 ? 1.514 -1.445 6.569 1.00 81.44 103 VAL A O 1
ATOM 846 N N . GLY A 1 104 ? 1.216 -3.308 7.806 1.00 78.19 104 GLY A N 1
ATOM 847 C CA . GLY A 1 104 ? -0.241 -3.286 7.824 1.00 78.19 104 GLY A CA 1
ATOM 848 C C . GLY A 1 104 ? -0.810 -3.276 9.239 1.00 78.19 104 GLY A C 1
ATOM 849 O O . GLY A 1 104 ? -0.183 -3.791 10.161 1.00 78.19 104 GLY A O 1
ATOM 850 N N . ILE A 1 105 ? -1.993 -2.688 9.393 1.00 76.75 105 ILE A N 1
ATOM 851 C CA . ILE A 1 105 ? -2.741 -2.598 10.651 1.00 76.75 105 ILE A CA 1
ATOM 852 C C . ILE A 1 105 ? -4.126 -3.191 10.431 1.00 76.75 105 ILE A C 1
ATOM 854 O O . ILE A 1 105 ? -4.767 -2.914 9.417 1.00 76.75 105 ILE A O 1
ATOM 858 N N . GLY A 1 106 ? -4.580 -4.020 11.363 1.00 75.81 106 GLY A N 1
ATOM 859 C CA . GLY A 1 106 ? -5.895 -4.639 11.287 1.00 75.81 106 GLY A CA 1
ATOM 860 C C . GLY A 1 106 ? -6.022 -5.818 12.235 1.00 75.81 106 GLY A C 1
ATOM 861 O O . GLY A 1 106 ? -5.430 -5.800 13.312 1.00 75.81 106 GLY A O 1
ATOM 862 N N . SER A 1 107 ? -6.815 -6.817 11.844 1.00 69.19 107 SER A N 1
ATOM 863 C CA . SER A 1 107 ? -7.228 -7.927 12.711 1.00 69.19 107 SER A CA 1
ATOM 864 C C . SER A 1 107 ? -7.747 -7.426 14.060 1.00 69.19 107 SER A C 1
ATOM 866 O O . SER A 1 107 ? -7.398 -7.965 15.105 1.00 69.19 107 SER A O 1
ATOM 868 N N . ALA A 1 108 ? -8.512 -6.331 14.039 1.00 63.81 108 ALA A N 1
ATOM 869 C CA . ALA A 1 108 ? -9.011 -5.710 15.253 1.00 63.81 108 ALA A CA 1
ATOM 870 C C . ALA A 1 108 ? -10.145 -6.570 15.823 1.00 63.81 108 ALA A C 1
ATOM 872 O O . ALA A 1 108 ? -11.315 -6.340 15.531 1.00 63.81 108 ALA A O 1
ATOM 873 N N . ASP A 1 109 ? -9.801 -7.586 16.606 1.00 63.84 109 ASP A N 1
ATOM 874 C CA . ASP A 1 109 ? -10.742 -8.475 17.281 1.00 63.84 109 ASP A CA 1
ATOM 875 C C . ASP A 1 109 ? -10.789 -8.158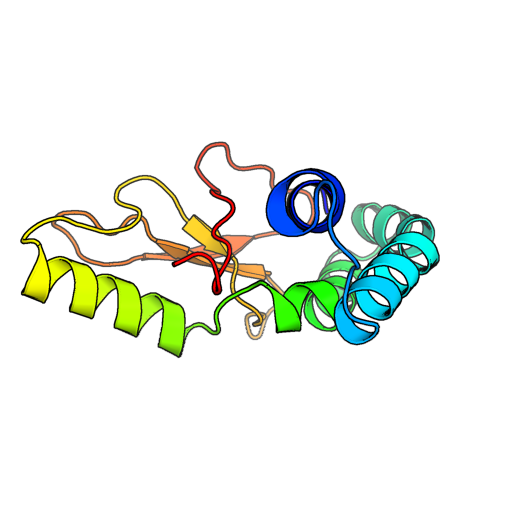 18.785 1.00 63.84 109 ASP A C 1
ATOM 877 O O . ASP A 1 109 ? -10.351 -7.089 19.220 1.00 63.84 109 ASP A O 1
ATOM 881 N N . SER A 1 110 ? -11.360 -9.048 19.600 1.00 66.31 110 SER A N 1
ATOM 882 C CA . SER A 1 110 ? -11.440 -8.870 21.055 1.00 66.31 110 SER A CA 1
ATOM 883 C C . SER A 1 110 ? -10.088 -8.675 21.757 1.00 66.31 110 SER A C 1
ATOM 885 O O . SER A 1 110 ? -10.082 -8.134 22.860 1.00 66.31 110 SER A O 1
ATOM 887 N N . ALA A 1 111 ? -8.968 -9.072 21.146 1.00 60.69 111 ALA A N 1
ATOM 888 C CA . ALA A 1 111 ? -7.619 -8.891 21.678 1.00 60.69 111 ALA A CA 1
ATOM 889 C C . ALA A 1 111 ? -6.982 -7.533 21.313 1.00 60.69 111 ALA A C 1
ATOM 891 O O . ALA A 1 111 ? -5.912 -7.206 21.827 1.00 60.69 111 ALA A O 1
ATOM 892 N N . GLY A 1 112 ? -7.641 -6.715 20.484 1.00 61.53 112 GLY A N 1
ATOM 893 C CA . GLY A 1 112 ? -7.144 -5.407 20.047 1.00 61.53 112 GLY A CA 1
ATOM 894 C C . GLY A 1 112 ? -6.681 -5.409 18.590 1.00 61.53 112 GLY A C 1
ATOM 895 O O . GLY A 1 112 ? -6.978 -6.331 17.841 1.00 61.53 112 GLY A O 1
ATOM 896 N N . ALA A 1 113 ? -5.994 -4.345 18.162 1.00 64.94 113 ALA A N 1
ATOM 897 C CA . ALA A 1 113 ? -5.470 -4.229 16.800 1.00 64.94 113 ALA A CA 1
ATOM 898 C C . ALA A 1 113 ? -4.058 -4.822 16.696 1.00 64.94 113 ALA A C 1
ATOM 900 O O . ALA A 1 113 ? -3.189 -4.529 17.519 1.00 64.94 113 ALA A O 1
ATOM 901 N N . TYR A 1 114 ? -3.810 -5.596 15.642 1.00 64.94 114 TYR A N 1
ATOM 902 C CA . TYR A 1 114 ? -2.508 -6.182 15.347 1.00 64.94 114 TYR A CA 1
ATOM 903 C C . TYR A 1 114 ? -1.763 -5.380 14.277 1.00 64.94 114 TYR A C 1
ATOM 905 O O . TYR A 1 114 ? -2.345 -4.823 13.341 1.00 64.94 114 TYR A O 1
ATOM 913 N N . VAL A 1 115 ? -0.435 -5.368 14.399 1.00 65.12 115 VAL A N 1
ATOM 914 C CA . VAL A 1 115 ? 0.486 -4.848 13.384 1.00 65.12 115 VAL A CA 1
ATOM 915 C C . VAL A 1 115 ? 1.153 -6.034 12.700 1.00 65.12 115 VAL A C 1
ATOM 917 O O . VAL A 1 115 ? 1.729 -6.888 13.370 1.00 65.12 115 VAL A O 1
ATOM 920 N N . SER A 1 116 ? 1.107 -6.077 11.370 1.00 67.81 116 SER A N 1
ATOM 921 C CA . SER A 1 116 ? 1.745 -7.128 10.574 1.00 67.81 116 SER A CA 1
ATOM 922 C C . SER A 1 116 ? 2.767 -6.552 9.592 1.00 67.81 116 SER A C 1
ATOM 924 O O . SER A 1 116 ? 2.638 -5.413 9.132 1.00 67.81 116 SER A O 1
ATOM 926 N N . ALA A 1 117 ? 3.800 -7.337 9.281 1.00 66.25 117 ALA A N 1
ATOM 927 C CA . ALA A 1 117 ? 4.903 -6.955 8.409 1.00 66.25 117 ALA A CA 1
ATOM 928 C C . ALA A 1 117 ? 5.046 -7.958 7.254 1.00 66.25 117 ALA A C 1
ATOM 930 O O . ALA A 1 117 ? 5.132 -9.162 7.485 1.00 66.25 117 ALA A O 1
ATOM 931 N N . TRP A 1 118 ? 5.104 -7.466 6.012 1.00 69.19 118 TRP A N 1
ATOM 932 C CA . TRP A 1 118 ? 5.025 -8.319 4.820 1.00 69.19 118 TRP A CA 1
ATOM 933 C C . TRP A 1 118 ? 6.163 -8.102 3.819 1.00 69.19 118 TRP A C 1
ATOM 935 O O . TRP A 1 118 ? 6.669 -6.988 3.624 1.00 69.19 118 TRP A O 1
ATOM 945 N N . LEU A 1 119 ? 6.513 -9.185 3.120 1.00 68.44 119 LEU A N 1
ATOM 946 C CA . LEU A 1 119 ? 7.309 -9.149 1.895 1.00 68.44 119 LEU A CA 1
ATOM 947 C C . LEU A 1 119 ? 6.442 -8.662 0.717 1.00 68.44 119 LEU A C 1
ATOM 949 O O . LEU A 1 119 ? 5.228 -8.867 0.710 1.00 68.44 119 LEU A O 1
ATOM 953 N N . PRO A 1 120 ? 7.035 -8.083 -0.342 1.00 59.38 120 PRO A N 1
ATOM 954 C CA . PRO A 1 120 ? 6.274 -7.533 -1.468 1.00 59.38 120 PRO A CA 1
ATOM 955 C C . PRO A 1 120 ? 5.485 -8.580 -2.271 1.00 59.38 120 PRO A C 1
ATOM 957 O O . PRO A 1 120 ? 4.574 -8.208 -3.021 1.00 59.38 120 PRO A O 1
ATOM 960 N N . ARG A 1 121 ? 5.848 -9.866 -2.145 1.00 60.25 121 ARG A N 1
ATOM 961 C CA . ARG A 1 121 ? 5.189 -11.013 -2.790 1.00 60.25 121 ARG A CA 1
ATOM 962 C C . ARG A 1 121 ? 4.107 -11.657 -1.917 1.00 60.25 121 ARG A C 1
ATOM 964 O O . ARG A 1 121 ? 3.327 -12.440 -2.443 1.00 60.25 121 ARG A O 1
ATOM 971 N N . SER A 1 122 ? 4.039 -11.336 -0.626 1.00 56.09 122 SER A N 1
ATOM 972 C CA . SER A 1 122 ? 3.045 -11.922 0.271 1.00 56.09 122 SER A CA 1
ATOM 973 C C . SER A 1 122 ? 1.647 -11.423 -0.105 1.00 56.09 122 SER A C 1
ATOM 975 O O . SER A 1 122 ? 1.281 -10.286 0.181 1.00 56.09 122 SER A O 1
ATOM 977 N N . SER A 1 123 ? 0.888 -12.265 -0.801 1.00 48.56 123 SER A N 1
ATOM 978 C CA . SER A 1 123 ? -0.559 -12.146 -0.955 1.00 48.56 123 SER A CA 1
ATOM 979 C C . SER A 1 123 ? -1.201 -12.956 0.164 1.00 48.56 123 SER A C 1
ATOM 981 O O . SER A 1 123 ? -1.490 -14.137 -0.018 1.00 48.56 123 SER A O 1
ATOM 983 N N . ASP A 1 124 ? -1.340 -12.366 1.347 1.00 49.91 124 ASP A N 1
ATOM 984 C CA . ASP A 1 124 ? -2.157 -13.000 2.377 1.00 49.91 124 ASP A CA 1
ATOM 985 C C . ASP A 1 124 ? -3.638 -12.746 2.051 1.00 49.91 124 ASP A C 1
ATOM 987 O O . ASP A 1 124 ? -3.997 -11.594 1.776 1.00 49.91 124 ASP A O 1
ATOM 991 N N . PRO A 1 125 ? -4.495 -13.785 2.031 1.00 44.06 125 PRO A N 1
ATOM 992 C CA . PRO A 1 125 ? -5.928 -13.640 1.770 1.00 44.06 125 PRO A CA 1
ATOM 993 C C . PRO A 1 125 ? -6.654 -12.725 2.773 1.00 44.06 125 PRO A C 1
ATOM 995 O O . PRO A 1 125 ? -7.763 -12.283 2.490 1.00 44.06 125 PRO A O 1
ATOM 998 N N . HIS A 1 126 ? -6.026 -12.383 3.899 1.00 47.34 126 HIS A N 1
ATOM 999 C CA . HIS A 1 126 ? -6.547 -11.455 4.900 1.00 47.34 126 HIS A CA 1
ATOM 1000 C C . HIS A 1 126 ? -6.083 -10.003 4.677 1.00 47.34 126 HIS A C 1
ATOM 1002 O O . HIS A 1 126 ? -6.294 -9.148 5.528 1.00 47.34 126 HIS A O 1
ATOM 1008 N N . VAL A 1 127 ? -5.425 -9.651 3.569 1.00 48.88 127 VAL A N 1
ATOM 1009 C CA . VAL A 1 127 ? -5.017 -8.256 3.306 1.00 48.88 127 VAL A CA 1
ATOM 1010 C C . VAL A 1 127 ? -6.075 -7.556 2.450 1.00 48.88 127 VAL A C 1
ATOM 1012 O O . VAL A 1 127 ? -6.125 -7.717 1.231 1.00 48.88 127 VAL A O 1
ATOM 1015 N N . GLY A 1 128 ? -6.920 -6.757 3.103 1.00 46.50 128 GLY A N 1
ATOM 1016 C CA . GLY A 1 128 ? -7.933 -5.926 2.454 1.00 46.50 128 GLY A CA 1
ATOM 1017 C C . GLY A 1 128 ? -7.322 -4.683 1.800 1.00 46.50 128 GLY A C 1
ATOM 1018 O O . GLY A 1 128 ? -6.241 -4.224 2.172 1.00 46.50 128 GLY A O 1
ATOM 1019 N N . VAL A 1 129 ? -7.996 -4.126 0.794 1.00 43.16 129 VAL A N 1
ATOM 1020 C CA . VAL A 1 129 ? -7.663 -2.810 0.226 1.00 43.16 129 VAL A CA 1
ATOM 1021 C C . VAL A 1 129 ? -8.648 -1.810 0.809 1.00 43.16 129 VAL A C 1
ATOM 1023 O O . VAL A 1 129 ? -9.836 -1.902 0.518 1.00 43.16 129 VAL A O 1
ATOM 1026 N N . VAL A 1 130 ? -8.176 -0.882 1.643 1.00 47.94 130 VAL A N 1
ATOM 1027 C CA . VAL A 1 130 ? -9.010 0.211 2.156 1.00 47.94 130 VAL A CA 1
ATOM 1028 C C . VAL A 1 130 ? -8.584 1.500 1.476 1.00 47.94 130 VAL A C 1
ATOM 1030 O O . VAL A 1 130 ? -7.414 1.877 1.508 1.00 47.94 130 VAL A O 1
ATOM 1033 N N . PHE A 1 131 ? -9.539 2.163 0.832 1.00 38.25 131 PHE A N 1
ATOM 1034 C CA . PHE A 1 131 ? -9.338 3.477 0.244 1.00 38.25 131 PHE A CA 1
ATOM 1035 C C . PHE A 1 131 ? -9.593 4.534 1.322 1.00 38.25 131 PHE A C 1
ATOM 1037 O O . PHE A 1 131 ? -10.694 4.622 1.858 1.00 38.25 131 PHE A O 1
ATOM 1044 N N . SER A 1 132 ? -8.580 5.331 1.665 1.00 44.66 132 SER A N 1
ATOM 1045 C CA . SER A 1 132 ? -8.654 6.276 2.793 1.00 44.66 132 SER A CA 1
ATOM 1046 C C . SER A 1 132 ? -9.637 7.439 2.595 1.00 44.66 132 SER A C 1
ATOM 1048 O O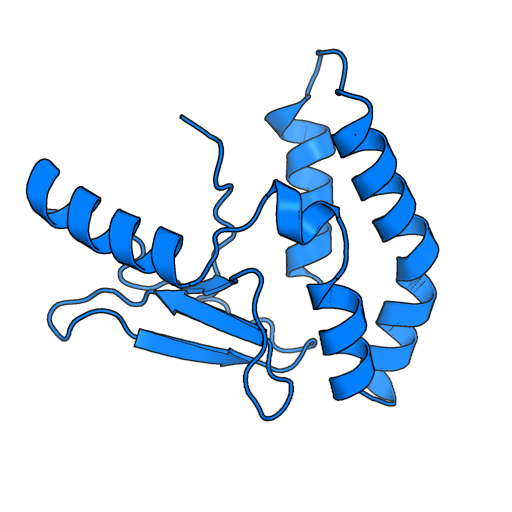 . SER A 1 132 ? -9.929 8.158 3.546 1.00 44.66 132 SER A O 1
ATOM 1050 N N . ARG A 1 133 ? -10.144 7.646 1.371 1.00 44.69 133 ARG A N 1
ATOM 1051 C CA . ARG A 1 133 ? -10.955 8.816 0.993 1.00 44.69 133 ARG A CA 1
ATOM 1052 C C . ARG A 1 133 ? -12.358 8.489 0.471 1.00 44.69 133 ARG A C 1
ATOM 1054 O O . ARG A 1 133 ? -13.023 9.382 -0.045 1.00 44.69 133 ARG A O 1
ATOM 1061 N N . SER A 1 134 ? -12.839 7.254 0.603 1.00 34.94 134 SER A N 1
ATOM 1062 C CA . SER A 1 134 ? -14.249 6.946 0.329 1.00 34.94 134 SER A CA 1
ATOM 1063 C C . SER A 1 134 ? -15.061 7.230 1.588 1.00 34.94 134 SER A C 1
ATOM 1065 O O . SER A 1 134 ? -14.985 6.462 2.548 1.00 34.94 134 SER A O 1
ATOM 1067 N N . ARG A 1 135 ? -15.781 8.353 1.587 1.00 36.09 135 ARG A N 1
ATOM 1068 C CA . ARG A 1 135 ? -16.929 8.571 2.471 1.00 36.09 135 ARG A CA 1
ATOM 1069 C C . ARG A 1 135 ? -18.183 8.007 1.826 1.00 36.09 135 ARG A C 1
ATOM 1071 O O . ARG A 1 135 ? -18.287 8.137 0.588 1.00 36.09 135 ARG A O 1
#